Protein AF-A0A377XR90-F1 (afdb_monomer_lite)

Radius of gyration: 12.08 Å; chains: 1; bounding box: 29×28×27 Å

Secondary structure (DSSP, 8-state):
--TT-SS-HHHHTTTEEEEEEGGGEEEEEETTTTEEEEE----SSS---TT---HHHHHHHHHHHHHT-

Organism: Klebsiella pneumoniae (NCBI:txid573)

Structure (mmCIF, N/CA/C/O backbone):
data_AF-A0A377XR90-F1
#
_entry.id   AF-A0A377XR90-F1
#
loop_
_atom_site.group_PDB
_atom_site.id
_atom_site.type_symbol
_atom_site.label_atom_id
_atom_site.label_alt_id
_atom_site.label_comp_id
_atom_site.label_asym_id
_atom_site.label_entity_id
_atom_site.label_seq_id
_atom_site.pdbx_PDB_ins_code
_atom_site.Cartn_x
_atom_site.Cartn_y
_atom_site.Cartn_z
_atom_site.occupancy
_atom_site.B_iso_or_equiv
_atom_site.auth_seq_id
_atom_site.auth_comp_id
_atom_site.auth_asym_id
_atom_site.auth_atom_id
_atom_site.pdbx_PDB_model_num
ATOM 1 N N . MET A 1 1 ? 16.490 12.921 0.286 1.00 54.91 1 MET A N 1
ATOM 2 C CA . MET A 1 1 ? 15.155 13.104 0.905 1.00 54.91 1 MET A CA 1
ATOM 3 C C . MET A 1 1 ? 14.762 14.575 0.848 1.00 54.91 1 MET A C 1
ATOM 5 O O . MET A 1 1 ? 15.574 15.414 1.225 1.00 54.91 1 MET A O 1
ATOM 9 N N . ARG A 1 2 ? 13.560 14.899 0.345 1.00 58.38 2 ARG A N 1
ATOM 10 C CA . ARG A 1 2 ? 13.013 16.270 0.373 1.00 58.38 2 ARG A CA 1
ATOM 11 C C . ARG A 1 2 ? 12.648 16.628 1.819 1.00 58.38 2 ARG A C 1
ATOM 13 O O . ARG A 1 2 ? 11.953 15.857 2.466 1.00 58.38 2 ARG A O 1
ATOM 20 N N . LYS A 1 3 ? 13.135 17.764 2.329 1.00 63.34 3 LYS A N 1
ATOM 21 C CA . LYS A 1 3 ? 13.092 18.103 3.768 1.00 63.34 3 LYS A CA 1
ATOM 22 C C . LYS A 1 3 ? 11.779 18.734 4.266 1.00 63.34 3 LYS A C 1
ATOM 24 O O . LYS A 1 3 ? 11.621 18.871 5.469 1.00 63.34 3 LYS A O 1
ATOM 29 N N . ASN A 1 4 ? 10.835 19.061 3.378 1.00 78.50 4 ASN A N 1
ATOM 30 C CA . ASN A 1 4 ? 9.632 19.843 3.715 1.00 78.50 4 ASN A CA 1
ATOM 31 C C . ASN A 1 4 ? 8.327 19.165 3.263 1.00 78.50 4 ASN A C 1
ATOM 33 O O . ASN A 1 4 ? 7.408 19.839 2.807 1.00 78.50 4 ASN A O 1
ATOM 37 N N . VAL A 1 5 ? 8.265 17.833 3.299 1.00 71.62 5 VAL A N 1
ATOM 38 C CA . VAL A 1 5 ? 7.082 17.097 2.842 1.00 71.62 5 VAL A CA 1
ATOM 39 C C . VAL A 1 5 ? 6.345 16.517 4.044 1.00 71.62 5 VAL A C 1
ATOM 41 O O . VAL A 1 5 ? 6.950 15.821 4.856 1.00 71.62 5 VAL A O 1
ATOM 44 N N . GLN A 1 6 ? 5.063 16.868 4.163 1.00 75.62 6 GLN A N 1
ATOM 45 C CA . GLN A 1 6 ? 4.185 16.533 5.282 1.00 75.62 6 GLN A CA 1
ATOM 46 C C . GLN A 1 6 ? 2.891 15.867 4.766 1.00 75.62 6 GLN A C 1
ATOM 48 O O . GLN A 1 6 ? 2.369 16.316 3.740 1.00 75.62 6 GLN A O 1
ATOM 53 N N . PRO A 1 7 ? 2.349 14.849 5.464 1.00 75.69 7 PRO A N 1
ATOM 54 C CA . PRO A 1 7 ? 2.960 14.171 6.612 1.00 75.69 7 PRO A CA 1
ATOM 55 C C . PRO A 1 7 ? 4.249 13.438 6.210 1.00 75.69 7 PRO A C 1
ATOM 57 O O . PRO A 1 7 ? 4.426 13.062 5.048 1.00 75.69 7 PRO A O 1
ATOM 60 N N . THR A 1 8 ? 5.174 13.246 7.152 1.00 78.44 8 THR A N 1
ATOM 61 C CA . THR A 1 8 ? 6.330 12.372 6.903 1.00 78.44 8 THR A CA 1
ATOM 62 C C . THR A 1 8 ? 5.854 10.936 6.644 1.00 78.44 8 THR A C 1
ATOM 64 O O . THR A 1 8 ? 4.763 10.565 7.083 1.00 78.44 8 THR A O 1
ATOM 67 N N . PRO A 1 9 ? 6.647 10.069 5.986 1.00 74.44 9 PRO A N 1
ATOM 68 C CA . PRO A 1 9 ? 6.228 8.692 5.717 1.00 74.44 9 PRO A CA 1
ATOM 69 C C . PRO A 1 9 ? 5.839 7.923 6.978 1.00 74.44 9 PRO A C 1
ATOM 71 O O . PRO A 1 9 ? 4.863 7.179 6.995 1.00 74.44 9 PRO A O 1
ATOM 74 N N . GLN A 1 10 ? 6.590 8.158 8.053 1.00 75.50 10 GLN A N 1
ATOM 75 C CA . GLN A 1 10 ? 6.360 7.553 9.358 1.00 75.50 10 GLN A CA 1
ATOM 76 C C . GLN A 1 10 ? 5.036 7.997 9.979 1.00 75.50 10 GLN A C 1
ATOM 78 O O . GLN A 1 10 ? 4.350 7.183 10.590 1.00 75.50 10 GLN A O 1
ATOM 83 N N . GLU A 1 11 ? 4.664 9.265 9.814 1.00 77.88 11 GLU A N 1
ATOM 84 C CA . GLU A 1 11 ? 3.379 9.788 10.280 1.00 77.88 11 GLU A CA 1
ATOM 85 C C . GLU A 1 11 ? 2.229 9.296 9.401 1.00 77.88 11 GLU A C 1
ATOM 87 O O . GLU A 1 11 ? 1.214 8.843 9.922 1.00 77.88 11 GLU A O 1
ATOM 92 N N . GLY A 1 12 ? 2.411 9.325 8.079 1.00 73.00 12 GLY A N 1
ATOM 93 C CA . GLY A 1 12 ? 1.398 8.944 7.100 1.00 73.00 12 GLY A CA 1
ATOM 94 C C . GLY A 1 12 ? 1.018 7.463 7.125 1.00 73.00 12 GLY A C 1
ATOM 95 O O . GLY A 1 12 ? -0.113 7.111 6.795 1.00 73.00 12 GLY A O 1
ATOM 96 N N . LEU A 1 13 ? 1.948 6.602 7.549 1.00 76.69 13 LEU A N 1
ATOM 97 C CA . LEU A 1 13 ? 1.741 5.159 7.703 1.00 76.69 13 LEU A CA 1
ATOM 98 C C . LEU A 1 13 ? 1.563 4.728 9.164 1.00 76.69 13 LEU A C 1
ATOM 100 O O . LEU A 1 13 ? 1.473 3.529 9.443 1.00 76.69 13 LEU A O 1
ATOM 104 N N . LYS A 1 14 ? 1.524 5.665 10.119 1.00 81.88 14 LYS A N 1
ATOM 105 C CA . LYS A 1 14 ? 1.455 5.334 11.545 1.00 81.88 14 LYS A CA 1
ATOM 106 C C . LYS A 1 14 ? 0.234 4.460 11.837 1.00 81.88 14 LYS A C 1
ATOM 108 O O . LYS A 1 14 ? -0.897 4.834 11.548 1.00 81.88 14 LYS A O 1
ATOM 113 N N . GLY A 1 15 ? 0.467 3.291 12.434 1.00 83.25 15 GLY A N 1
ATOM 114 C CA . GLY A 1 15 ? -0.598 2.341 12.777 1.00 83.25 15 GLY A CA 1
ATOM 115 C C . GLY A 1 15 ? -1.178 1.560 11.592 1.00 83.25 15 GLY A C 1
ATOM 116 O O . GLY A 1 15 ? -2.110 0.783 11.795 1.00 83.25 15 GLY A O 1
ATOM 117 N N . SER A 1 16 ? -0.632 1.727 10.384 1.00 87.00 16 SER A N 1
ATOM 118 C CA . SER A 1 16 ? -0.988 0.912 9.222 1.00 87.00 16 SER A CA 1
ATOM 119 C C . SER A 1 16 ? -0.137 -0.356 9.167 1.00 87.00 16 SER A C 1
ATOM 121 O O . SER A 1 16 ? 1.070 -0.326 9.414 1.00 87.00 16 SER A O 1
ATOM 123 N N . LEU A 1 17 ? -0.766 -1.475 8.814 1.00 89.44 17 LEU A N 1
ATOM 124 C CA . LEU A 1 17 ? -0.062 -2.704 8.446 1.00 89.44 17 LEU A CA 1
ATOM 125 C C . LEU A 1 17 ? 0.194 -2.679 6.946 1.00 89.44 17 LEU A C 1
ATOM 127 O O . LEU A 1 17 ? -0.698 -2.314 6.186 1.00 89.44 17 LEU A O 1
ATOM 131 N N . TRP A 1 18 ? 1.380 -3.083 6.508 1.00 86.75 18 TRP A N 1
ATOM 132 C CA . TRP A 1 18 ? 1.714 -3.095 5.090 1.00 86.75 18 TRP A CA 1
ATOM 133 C C . TRP A 1 18 ? 2.657 -4.239 4.743 1.00 86.75 18 TRP A C 1
ATOM 135 O O . TRP A 1 18 ? 3.405 -4.729 5.590 1.00 86.75 18 TRP A O 1
ATOM 145 N N . ALA A 1 19 ? 2.608 -4.656 3.483 1.00 85.88 19 ALA A N 1
ATOM 146 C CA . ALA A 1 19 ? 3.546 -5.605 2.909 1.00 85.88 19 ALA A CA 1
ATOM 147 C C . ALA A 1 19 ? 3.933 -5.167 1.496 1.00 85.88 19 ALA A C 1
ATOM 149 O O . ALA A 1 19 ? 3.110 -4.620 0.755 1.00 85.88 19 ALA A O 1
ATOM 150 N N . LEU A 1 20 ? 5.190 -5.427 1.142 1.00 84.75 20 LEU A N 1
ATOM 151 C CA . LEU A 1 20 ? 5.719 -5.218 -0.200 1.00 84.75 20 LEU A CA 1
ATOM 152 C C . LEU A 1 20 ? 5.853 -6.559 -0.910 1.00 84.75 20 LEU A C 1
ATOM 154 O O . LEU A 1 20 ? 6.325 -7.532 -0.324 1.00 84.75 20 LEU A O 1
ATOM 158 N N . GLY A 1 21 ? 5.480 -6.582 -2.183 1.00 85.38 21 GLY A N 1
ATOM 159 C CA . GLY A 1 21 ? 5.884 -7.615 -3.126 1.00 85.38 21 GLY A CA 1
ATOM 160 C C . GLY A 1 21 ? 6.869 -7.054 -4.147 1.00 85.38 21 GLY A C 1
ATOM 161 O O . GLY A 1 21 ? 6.948 -5.840 -4.361 1.00 85.38 21 GLY A O 1
ATOM 162 N N . ILE A 1 22 ? 7.603 -7.949 -4.809 1.00 88.25 22 ILE A N 1
ATOM 163 C CA . ILE A 1 22 ? 8.519 -7.569 -5.886 1.00 88.25 22 ILE A CA 1
ATOM 164 C C . ILE A 1 22 ? 7.799 -6.811 -7.010 1.00 88.25 22 ILE A C 1
ATOM 166 O O . ILE A 1 22 ? 6.601 -6.978 -7.226 1.00 88.25 22 ILE A O 1
ATOM 170 N N . TYR A 1 23 ? 8.527 -5.984 -7.753 1.00 88.50 23 TYR A N 1
ATOM 171 C CA . TYR A 1 23 ? 7.995 -5.180 -8.860 1.00 88.50 23 TYR A CA 1
ATOM 172 C C . TYR A 1 23 ? 6.932 -4.142 -8.451 1.00 88.50 23 TYR A C 1
ATOM 174 O O . TYR A 1 23 ? 6.132 -3.703 -9.281 1.00 88.50 23 TYR A O 1
ATOM 182 N N . GLY A 1 24 ? 6.955 -3.702 -7.188 1.00 85.19 24 GLY A N 1
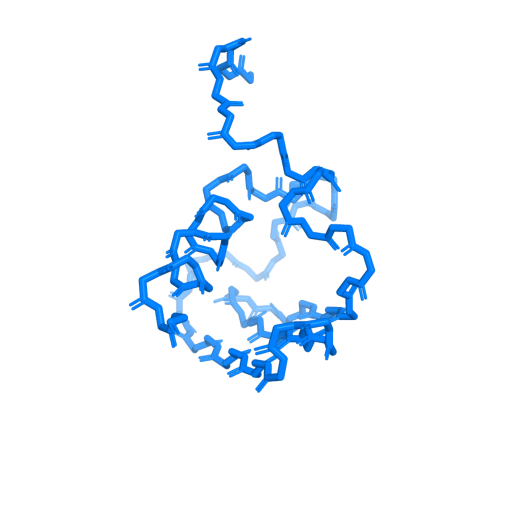ATOM 183 C CA . GLY A 1 24 ? 6.149 -2.582 -6.696 1.00 85.19 24 GLY A CA 1
ATOM 184 C C . GLY A 1 24 ? 4.741 -2.955 -6.230 1.00 85.19 24 GLY A C 1
ATOM 185 O O . GLY A 1 24 ? 3.876 -2.077 -6.192 1.00 85.19 24 GLY A O 1
ATOM 186 N N . GLN A 1 25 ? 4.491 -4.226 -5.886 1.00 89.06 25 GLN A N 1
ATOM 187 C CA . GLN A 1 25 ? 3.211 -4.599 -5.276 1.00 89.06 25 GLN A CA 1
ATOM 188 C C . GLN A 1 25 ? 3.151 -4.071 -3.848 1.00 89.06 25 GLN A C 1
ATOM 190 O O . GLN A 1 25 ? 4.108 -4.233 -3.086 1.00 89.06 25 GLN A O 1
ATOM 195 N N . VAL A 1 26 ? 2.009 -3.508 -3.464 1.00 89.06 26 VAL A N 1
ATOM 196 C CA . VAL A 1 26 ? 1.777 -3.078 -2.085 1.00 89.06 26 VAL A CA 1
ATOM 197 C C . VAL A 1 26 ? 0.374 -3.462 -1.651 1.00 89.06 26 VAL A C 1
ATOM 199 O O . VAL A 1 26 ? -0.598 -3.251 -2.377 1.00 89.06 26 VAL A O 1
ATOM 202 N N . ILE A 1 27 ? 0.270 -3.979 -0.432 1.00 92.12 27 ILE A N 1
ATOM 203 C CA . ILE A 1 27 ? -0.976 -3.967 0.331 1.00 92.12 27 ILE A CA 1
ATOM 204 C C . ILE A 1 27 ? -0.756 -3.128 1.583 1.00 92.12 27 ILE A C 1
ATOM 206 O O . ILE A 1 27 ? 0.246 -3.301 2.277 1.00 92.12 27 ILE A O 1
ATOM 210 N N . THR A 1 28 ? -1.683 -2.216 1.867 1.00 91.00 28 THR A N 1
ATOM 211 C CA . THR A 1 28 ? -1.709 -1.459 3.121 1.00 91.00 28 THR A CA 1
ATOM 212 C C . THR A 1 28 ? -3.105 -1.481 3.726 1.00 91.00 28 THR A C 1
ATOM 214 O O . THR A 1 28 ? -4.116 -1.383 3.028 1.00 91.00 28 THR A O 1
ATOM 217 N N . VAL A 1 29 ? -3.148 -1.648 5.043 1.00 93.06 29 VAL A N 1
ATOM 218 C CA . VAL A 1 29 ? -4.355 -1.710 5.859 1.00 93.06 29 VAL A CA 1
ATOM 219 C C . VAL A 1 29 ? -4.240 -0.627 6.920 1.00 93.06 29 VAL A C 1
ATOM 221 O O . VAL A 1 29 ? -3.506 -0.780 7.901 1.00 93.06 29 VAL A O 1
ATOM 224 N N . ASN A 1 30 ? -4.991 0.456 6.738 1.00 90.88 30 ASN A N 1
ATOM 225 C CA . ASN A 1 30 ? -5.125 1.524 7.716 1.00 90.88 30 ASN A CA 1
ATOM 226 C C . ASN A 1 30 ? -6.444 1.344 8.476 1.00 90.88 30 ASN A C 1
ATOM 228 O O . ASN A 1 30 ? -7.514 1.754 8.027 1.00 90.88 30 ASN A O 1
ATOM 232 N N . ARG A 1 31 ? -6.362 0.714 9.652 1.00 91.12 31 ARG A N 1
ATOM 233 C CA . ARG A 1 31 ? -7.539 0.442 10.489 1.00 91.12 31 ARG A CA 1
ATOM 234 C C . ARG A 1 31 ? -8.198 1.710 11.025 1.00 91.12 31 ARG A C 1
ATOM 236 O O . ARG A 1 31 ? -9.411 1.705 11.189 1.00 91.12 31 ARG A O 1
ATOM 243 N N . ALA A 1 32 ? -7.417 2.750 11.320 1.00 87.81 32 ALA A N 1
ATOM 244 C CA . ALA A 1 32 ? -7.939 3.997 11.879 1.00 87.81 32 ALA A CA 1
ATOM 245 C C . ALA A 1 32 ? -8.848 4.728 10.881 1.00 87.81 32 ALA A C 1
ATOM 247 O O . ALA A 1 32 ? -9.841 5.324 11.285 1.00 87.81 32 ALA A O 1
ATOM 248 N N . GLU A 1 33 ? -8.537 4.611 9.589 1.00 87.69 33 GLU A N 1
ATOM 249 C CA . GLU A 1 33 ? -9.300 5.220 8.493 1.00 87.69 33 GLU A CA 1
ATOM 250 C C . GLU A 1 33 ? -10.265 4.229 7.809 1.00 87.69 33 GLU A C 1
ATOM 252 O O . GLU A 1 33 ? -10.843 4.549 6.778 1.00 87.69 33 GLU A O 1
ATOM 257 N N . HIS A 1 34 ? -10.432 3.009 8.344 1.00 92.31 34 HIS A N 1
ATOM 258 C CA . HIS A 1 34 ? -11.216 1.922 7.727 1.00 92.31 34 HIS A CA 1
ATOM 259 C C . HIS A 1 34 ? -10.880 1.668 6.245 1.00 92.31 34 HIS A C 1
ATOM 261 O O . HIS A 1 34 ? -11.749 1.312 5.448 1.00 92.31 34 HIS A O 1
ATOM 267 N N . LEU A 1 35 ? -9.607 1.831 5.878 1.00 91.69 35 LEU A N 1
ATOM 268 C CA . LEU A 1 35 ? -9.162 1.831 4.491 1.00 91.69 35 LEU A CA 1
ATOM 269 C C . LEU A 1 35 ? -8.195 0.681 4.212 1.00 91.69 35 LEU A C 1
ATOM 271 O O . LEU A 1 35 ? -7.228 0.453 4.946 1.00 91.69 35 LEU A O 1
ATOM 275 N N . VAL A 1 36 ? -8.430 -0.009 3.098 1.00 94.25 36 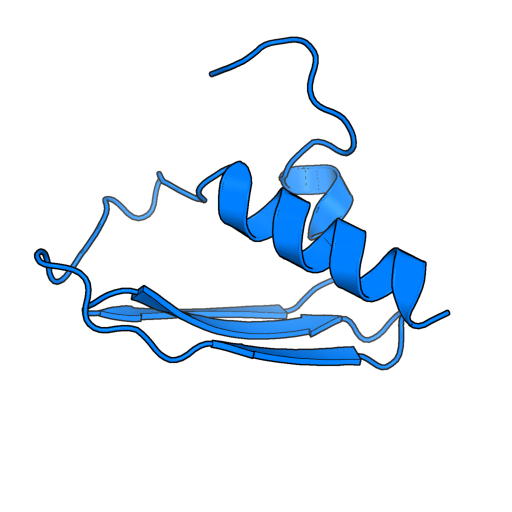VAL A N 1
ATOM 276 C CA . VAL A 1 36 ? -7.490 -0.962 2.503 1.0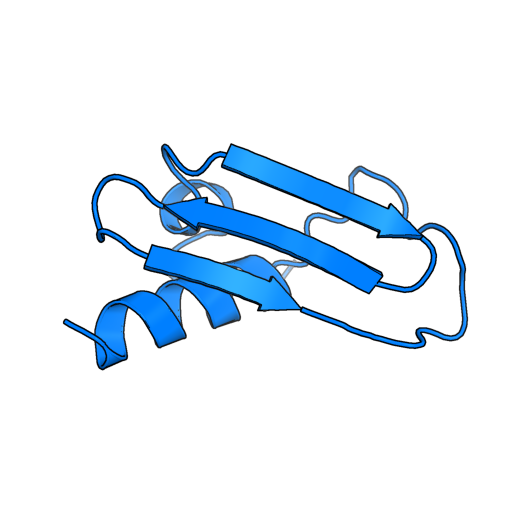0 94.25 36 VAL A CA 1
ATOM 277 C C . VAL A 1 36 ? -7.115 -0.455 1.120 1.00 94.25 36 VAL A C 1
ATOM 279 O O . VAL A 1 36 ? -7.992 -0.150 0.316 1.00 94.25 36 VAL A O 1
ATOM 282 N N . ILE A 1 37 ? -5.815 -0.389 0.837 1.00 92.25 37 ILE A N 1
ATOM 283 C CA . ILE A 1 37 ? -5.302 -0.046 -0.491 1.00 92.25 37 ILE A CA 1
ATOM 284 C C . ILE A 1 37 ? -4.518 -1.243 -1.022 1.00 92.25 37 ILE 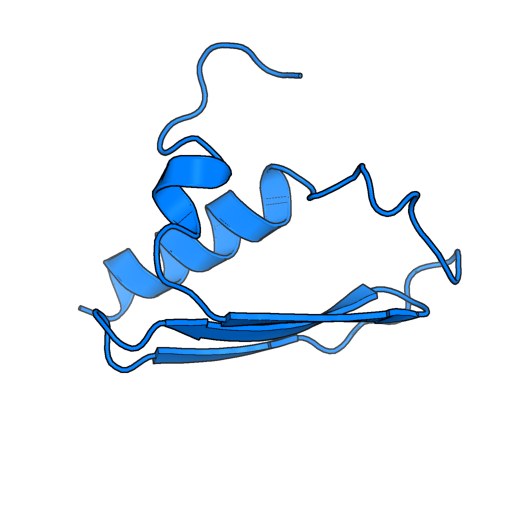A C 1
ATOM 286 O O . ILE A 1 37 ? -3.629 -1.772 -0.349 1.00 92.25 37 ILE A O 1
ATOM 290 N N . VAL A 1 38 ? -4.850 -1.643 -2.248 1.00 95.00 38 VAL A N 1
ATOM 291 C CA . VAL A 1 38 ? -4.116 -2.641 -3.028 1.00 95.00 38 VAL A CA 1
ATOM 292 C C . VAL A 1 38 ? -3.536 -1.938 -4.244 1.00 95.00 38 VAL A C 1
ATOM 294 O O . VAL A 1 38 ? -4.267 -1.333 -5.025 1.00 95.00 38 VAL A O 1
ATOM 297 N N . GLN A 1 39 ? -2.219 -2.014 -4.397 1.00 91.38 39 GLN A N 1
ATOM 298 C CA . GLN A 1 39 ? -1.506 -1.465 -5.539 1.00 91.38 39 GLN A CA 1
ATOM 299 C C . GLN A 1 39 ? -0.871 -2.595 -6.335 1.00 91.38 39 GLN A C 1
ATOM 301 O O . GLN A 1 39 ? -0.049 -3.349 -5.807 1.00 91.38 39 GLN A O 1
ATOM 306 N N . TRP A 1 40 ? -1.205 -2.643 -7.623 1.00 93.50 40 TRP A N 1
ATOM 307 C CA . TRP A 1 40 ? -0.518 -3.478 -8.597 1.00 93.50 40 TRP A CA 1
ATOM 308 C C . TRP A 1 40 ? 0.384 -2.645 -9.489 1.00 93.50 40 TRP A C 1
ATOM 310 O O . TRP A 1 40 ? 0.060 -1.518 -9.866 1.00 93.50 40 TRP A O 1
ATOM 320 N N . SER A 1 41 ? 1.561 -3.177 -9.786 1.00 89.75 41 SER A N 1
ATOM 321 C CA . SER A 1 41 ? 2.582 -2.486 -10.569 1.00 89.75 41 SER A CA 1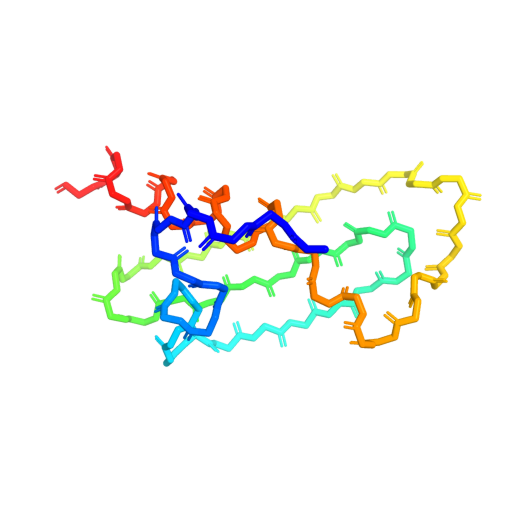
ATOM 322 C C . SER A 1 41 ? 3.463 -3.479 -11.318 1.00 89.75 41 SER A C 1
ATOM 324 O O . SER A 1 41 ? 3.450 -4.678 -11.049 1.00 89.75 41 SER A O 1
ATOM 326 N N . THR A 1 42 ? 4.225 -2.966 -12.279 1.00 91.81 42 THR A N 1
ATOM 327 C CA . THR A 1 42 ? 5.194 -3.729 -13.076 1.00 91.81 42 THR A CA 1
ATOM 328 C C . THR A 1 42 ? 6.504 -2.949 -13.150 1.00 91.81 42 THR A C 1
ATOM 330 O O . THR A 1 42 ? 6.964 -2.587 -14.235 1.00 91.81 42 THR A O 1
ATOM 333 N N . TRP A 1 43 ? 7.058 -2.570 -11.992 1.00 87.62 43 TRP A N 1
ATOM 334 C CA . TRP A 1 43 ? 8.305 -1.798 -11.955 1.00 87.62 43 TRP A CA 1
ATOM 335 C C . TRP A 1 43 ? 9.429 -2.541 -12.687 1.00 87.62 43 TRP A C 1
ATOM 337 O O . TRP A 1 43 ? 9.432 -3.768 -12.714 1.00 87.62 43 TRP A O 1
ATOM 347 N N . PRO A 1 44 ? 10.406 -1.833 -13.275 1.00 85.81 44 PRO A N 1
ATOM 348 C CA . PRO A 1 44 ? 11.466 -2.480 -14.049 1.00 85.81 44 PRO A CA 1
ATOM 349 C C . PRO A 1 44 ? 12.423 -3.328 -13.192 1.00 85.81 44 PRO A C 1
ATOM 351 O O . PRO A 1 44 ? 13.151 -4.157 -13.730 1.00 85.81 44 PRO A O 1
ATOM 354 N N . GLN A 1 45 ? 12.428 -3.143 -11.867 1.00 82.88 45 GLN A N 1
ATOM 355 C CA . GLN A 1 45 ? 13.291 -3.852 -10.921 1.00 82.88 45 GLN A CA 1
ATOM 356 C C . GLN A 1 45 ? 12.460 -4.566 -9.844 1.00 82.88 45 GLN A C 1
ATOM 358 O O . GLN A 1 45 ? 11.474 -4.018 -9.352 1.00 82.88 45 GLN A O 1
ATOM 363 N N . ALA A 1 46 ? 12.882 -5.783 -9.478 1.00 82.12 46 ALA A N 1
ATOM 364 C CA . ALA A 1 46 ? 12.168 -6.657 -8.546 1.00 82.12 46 ALA A CA 1
ATOM 365 C C . ALA A 1 46 ? 12.153 -6.112 -7.111 1.00 82.12 46 ALA A C 1
ATOM 367 O O . ALA A 1 46 ? 11.084 -5.942 -6.540 1.00 82.12 46 ALA A O 1
ATOM 368 N N . GLU A 1 47 ? 13.309 -5.786 -6.542 1.00 68.69 47 GLU A N 1
ATOM 369 C CA . GLU A 1 47 ? 13.409 -5.252 -5.182 1.00 68.69 47 GLU A CA 1
ATOM 370 C C . GLU A 1 47 ? 14.000 -3.837 -5.220 1.00 68.69 47 GLU A C 1
ATOM 372 O O . GLU A 1 47 ? 15.168 -3.667 -5.587 1.00 68.69 47 GLU A O 1
ATOM 377 N N . PRO A 1 48 ? 13.242 -2.797 -4.836 1.00 61.34 48 PRO A N 1
ATOM 378 C CA . PRO A 1 48 ? 13.851 -1.625 -4.224 1.00 61.34 48 PRO A CA 1
ATOM 379 C C . PRO A 1 48 ? 14.486 -2.077 -2.902 1.00 61.34 48 PRO A C 1
ATOM 381 O O . PRO A 1 48 ? 13.973 -2.990 -2.254 1.00 61.34 48 PRO A O 1
ATOM 384 N N . SER A 1 49 ? 15.585 -1.459 -2.463 1.00 58.50 49 SER A N 1
ATOM 385 C CA . SER A 1 49 ? 16.107 -1.755 -1.122 1.00 58.50 49 SER A CA 1
ATOM 386 C C . SER A 1 49 ? 14.987 -1.564 -0.086 1.00 58.50 49 SER A C 1
ATOM 388 O O . SER A 1 49 ? 14.253 -0.588 -0.164 1.00 58.50 49 SER A O 1
ATOM 390 N N . PHE A 1 50 ? 14.827 -2.468 0.888 1.00 54.53 50 PHE A N 1
ATOM 391 C CA . PHE A 1 50 ? 13.761 -2.389 1.914 1.00 54.53 50 PHE A CA 1
ATOM 392 C C . PHE A 1 50 ? 13.769 -1.062 2.709 1.00 54.53 50 PHE A C 1
ATOM 394 O O . PHE A 1 50 ? 12.760 -0.654 3.281 1.00 54.53 50 PHE A O 1
ATOM 401 N N . ASN A 1 51 ? 14.911 -0.364 2.712 1.00 55.78 51 ASN A N 1
ATOM 402 C CA . ASN A 1 51 ? 15.076 0.980 3.276 1.00 55.78 51 ASN A CA 1
ATOM 403 C C . ASN A 1 51 ? 14.443 2.090 2.418 1.00 55.78 51 ASN A C 1
ATOM 405 O O . ASN A 1 51 ? 14.269 3.212 2.890 1.00 55.78 51 ASN A O 1
ATOM 409 N N . ALA A 1 52 ? 14.087 1.799 1.171 1.00 56.38 52 ALA A N 1
ATOM 410 C CA . ALA A 1 52 ? 13.247 2.633 0.336 1.00 56.38 52 ALA A CA 1
ATOM 411 C C . ALA A 1 52 ? 11.781 2.344 0.669 1.00 56.38 52 ALA A C 1
ATOM 413 O O . ALA A 1 52 ? 11.049 1.784 -0.137 1.00 56.38 52 ALA A O 1
ATOM 414 N N . GLN A 1 53 ? 11.328 2.753 1.856 1.00 60.38 53 GLN A N 1
ATOM 415 C CA . GLN A 1 53 ? 9.943 3.208 1.965 1.00 60.38 53 GLN A CA 1
ATOM 416 C C . GLN A 1 53 ? 9.875 4.460 1.085 1.00 60.38 53 GLN A C 1
ATOM 418 O O . GLN A 1 53 ? 10.434 5.487 1.488 1.00 60.38 53 GLN A O 1
ATOM 423 N N . PRO A 1 54 ? 9.315 4.408 -0.140 1.00 66.56 54 PRO A N 1
ATOM 424 C CA . PRO A 1 54 ? 9.313 5.583 -0.985 1.00 66.56 54 PRO A CA 1
ATOM 425 C C . PRO A 1 54 ? 8.410 6.586 -0.284 1.00 66.56 54 PRO A C 1
ATOM 427 O O . PRO A 1 54 ? 7.241 6.300 -0.009 1.00 66.56 54 PRO A O 1
ATOM 430 N N . LEU A 1 55 ? 8.966 7.749 0.036 1.00 71.75 55 LEU A N 1
ATOM 431 C CA . LEU A 1 55 ? 8.227 8.889 0.566 1.00 71.75 55 LEU A CA 1
ATOM 432 C C . LEU A 1 55 ? 6.945 9.121 -0.252 1.00 71.75 55 LEU A C 1
ATOM 434 O O . LEU A 1 55 ? 5.890 9.409 0.297 1.00 71.75 55 LEU A O 1
ATOM 438 N N . GLU A 1 56 ? 7.035 8.894 -1.556 1.00 76.38 56 GLU A N 1
ATOM 439 C CA . GLU A 1 56 ? 5.968 8.946 -2.541 1.00 76.38 56 GLU A CA 1
ATOM 440 C C . GLU A 1 56 ? 4.790 8.012 -2.219 1.00 76.38 56 GLU A C 1
ATOM 442 O O . GLU A 1 56 ? 3.644 8.449 -2.300 1.00 76.38 56 GLU A O 1
ATOM 447 N N . ALA A 1 57 ? 5.038 6.758 -1.822 1.00 80.06 57 ALA A N 1
ATOM 448 C CA . ALA A 1 57 ? 3.971 5.799 -1.528 1.00 80.06 57 ALA A CA 1
ATOM 449 C C . ALA A 1 57 ? 3.217 6.186 -0.252 1.00 80.06 57 ALA A C 1
ATOM 451 O O . ALA A 1 57 ? 1.989 6.237 -0.246 1.00 80.06 57 ALA A O 1
ATOM 452 N N . ALA A 1 58 ? 3.951 6.541 0.807 1.00 79.56 58 ALA A N 1
ATOM 453 C CA . ALA A 1 58 ? 3.340 7.006 2.047 1.00 79.56 58 ALA A CA 1
ATOM 454 C C . ALA A 1 58 ? 2.506 8.278 1.824 1.00 79.56 58 ALA A C 1
ATOM 456 O O . ALA A 1 58 ? 1.375 8.357 2.293 1.00 79.56 58 ALA A O 1
ATOM 457 N N . LEU A 1 59 ? 3.020 9.232 1.040 1.00 84.69 59 LEU A N 1
ATOM 458 C CA . LEU A 1 59 ? 2.281 10.446 0.689 1.00 84.69 59 LEU A CA 1
ATOM 459 C C . LEU A 1 59 ? 1.026 10.155 -0.116 1.00 84.69 59 LEU A C 1
ATOM 461 O O . LEU A 1 59 ? -0.021 10.730 0.170 1.00 84.69 59 LEU A O 1
ATOM 465 N N . MET A 1 60 ? 1.125 9.275 -1.111 1.00 87.81 60 MET A N 1
ATOM 466 C CA . MET A 1 60 ? -0.016 8.884 -1.925 1.00 87.81 60 MET A CA 1
ATOM 467 C C . MET A 1 60 ? -1.103 8.245 -1.060 1.00 87.81 60 MET A C 1
ATOM 469 O O . MET A 1 60 ? -2.256 8.657 -1.136 1.00 87.81 60 MET A O 1
ATOM 473 N N . TYR A 1 61 ? -0.749 7.294 -0.193 1.00 87.56 61 TYR A N 1
ATOM 474 C CA . TYR A 1 61 ? -1.720 6.625 0.674 1.00 87.56 61 TYR A CA 1
ATOM 475 C C . TYR A 1 61 ? -2.346 7.584 1.689 1.00 87.56 61 TYR A C 1
ATOM 477 O O . TYR A 1 61 ? -3.559 7.542 1.885 1.00 87.56 61 TYR A O 1
ATOM 485 N N . SER A 1 62 ? -1.565 8.492 2.285 1.00 85.12 62 SER A N 1
ATOM 486 C CA . SER A 1 62 ? -2.108 9.524 3.177 1.00 85.12 62 SER A CA 1
ATOM 487 C C . SER A 1 62 ? -3.022 10.509 2.451 1.00 85.12 62 SER A C 1
ATOM 489 O O . SER A 1 62 ? -4.041 10.913 3.006 1.00 85.12 62 SER A O 1
ATOM 491 N N . ALA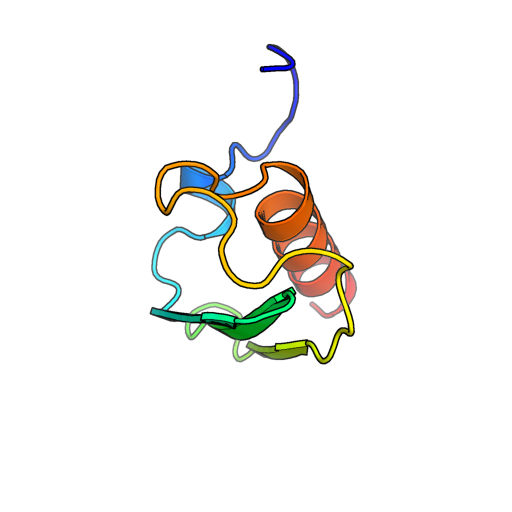 A 1 63 ? -2.686 10.891 1.216 1.00 88.50 63 ALA A N 1
ATOM 492 C CA . ALA A 1 63 ? -3.542 11.749 0.405 1.00 88.50 63 ALA A CA 1
ATOM 493 C C . ALA A 1 63 ? -4.866 11.046 0.077 1.00 88.50 63 ALA A C 1
ATOM 495 O O . ALA A 1 63 ? -5.917 11.623 0.320 1.00 88.50 63 ALA A O 1
ATOM 496 N N . ILE A 1 64 ? -4.824 9.788 -0.374 1.00 90.19 64 ILE A N 1
ATOM 497 C CA . ILE A 1 64 ? -6.028 8.985 -0.639 1.00 90.19 64 ILE A CA 1
ATOM 498 C C . ILE A 1 64 ? -6.897 8.881 0.618 1.00 90.19 64 ILE A C 1
ATOM 500 O O . ILE A 1 64 ? -8.093 9.144 0.551 1.00 90.19 64 ILE A O 1
ATOM 504 N N . ALA A 1 65 ? -6.306 8.546 1.768 1.00 87.88 65 ALA A N 1
ATOM 505 C CA . ALA A 1 65 ? -7.047 8.435 3.022 1.00 87.88 65 ALA A CA 1
ATOM 506 C C . ALA A 1 65 ? -7.740 9.749 3.412 1.00 87.88 65 ALA A C 1
ATOM 508 O O . ALA A 1 65 ? -8.877 9.728 3.868 1.00 87.88 65 ALA A O 1
ATOM 509 N N . ARG A 1 66 ? -7.081 10.894 3.190 1.00 86.62 66 ARG A N 1
ATOM 510 C CA . ARG A 1 66 ? -7.671 12.211 3.451 1.00 86.62 66 ARG A CA 1
ATOM 511 C C . ARG A 1 66 ? -8.843 12.528 2.522 1.00 86.62 66 ARG A C 1
ATOM 513 O O . ARG A 1 66 ? -9.817 13.095 2.996 1.00 86.62 66 ARG A O 1
ATOM 520 N N . GLU A 1 67 ? -8.740 12.209 1.233 1.00 92.62 67 GLU A N 1
ATOM 521 C CA . GLU A 1 67 ? -9.799 12.510 0.255 1.00 92.62 67 GLU A CA 1
ATOM 522 C C . GLU A 1 67 ? -11.026 11.590 0.384 1.00 92.62 67 GLU A C 1
ATOM 524 O O . GLU A 1 67 ? -12.106 11.950 -0.070 1.00 92.62 67 GLU A O 1
ATOM 529 N N . LEU A 1 68 ? -10.873 10.398 0.971 1.00 87.81 68 LEU A N 1
ATOM 530 C CA . LEU A 1 68 ? -11.962 9.424 1.141 1.00 87.81 68 LEU A CA 1
ATOM 531 C C . LEU A 1 68 ? -12.722 9.552 2.471 1.00 87.81 68 LEU A C 1
ATOM 533 O O . LEU A 1 68 ? -13.626 8.754 2.726 1.00 87.81 68 LEU A O 1
ATOM 537 N N . ARG A 1 69 ? -12.337 10.506 3.318 1.00 74.25 69 ARG A N 1
ATOM 538 C CA . ARG A 1 69 ? -12.968 10.769 4.613 1.00 74.25 69 ARG A CA 1
ATOM 539 C C . ARG A 1 69 ? -14.233 11.608 4.465 1.00 74.25 69 ARG A C 1
ATOM 541 O O . ARG A 1 69 ? -15.189 11.329 5.222 1.00 74.25 69 ARG A O 1
#

Foldseek 3Di:
DDDDDPPFLCVLCPQKDKDDFFQGWIWIQDVVLRDIDTDDHRHPGGDDDPVPPPSVVSSVSSVVSVVVD

Sequence (69 aa):
MRKNVQPTPQEGLKGSLWALGIYGQVITVNRAEHLVIVQWSTWPQAEPSFNAQPLEAALMYSAIARELR

pLDDT: mean 81.24, std 11.11, range [54.53, 95.0]